Protein AF-X6P9C0-F1 (afdb_monomer_lite)

Radius of gyration: 18.16 Å; chains: 1; bounding box: 60×38×39 Å

Secondary structure (DSSP, 8-state):
-HHHHHHHHHHHHHHHHHHHHHHHHHHHHHHH--HHHHHHHHHHHHHHHH-TTS-HHHHHHHHHHHHHHHHH--SSHHHHHHHHH-S-TTHHHHHHHHHHHHHHHHTT-SSHHHHHHHHHHHHHHGGG--HHHHHHHHHHHHHHHTT-TT--TTHHHHHHHHHHHHHHHHHH--

Foldseek 3Di:
DVVVVVVVVVVVVVVVVVVVVVLVVLLVVLVVDDPVRLLVLLVVLLVQLPDLPHDVVSNLVSLSSLLSNLVVPDDDCPVPVCVVPDPDDPDPVVSVVSSLVSLLVQQLRPDVSSNLSSLVSCLSNVVPDDPVSVVSLVVSLVCLCVVHPRGPVCSSVSNVVSNVVVVVVVVVVD

Structure (mmCIF, N/CA/C/O backbone):
data_AF-X6P9C0-F1
#
_entry.id   AF-X6P9C0-F1
#
loop_
_atom_site.group_PDB
_atom_site.id
_atom_site.type_symbol
_atom_site.label_atom_id
_atom_site.label_alt_id
_atom_site.label_comp_id
_atom_site.label_asym_id
_atom_site.label_entity_id
_atom_site.label_seq_id
_atom_site.pdbx_PDB_ins_code
_atom_site.Cartn_x
_atom_site.Cartn_y
_atom_site.Cartn_z
_atom_site.occupancy
_atom_site.B_iso_or_equiv
_atom_site.auth_seq_id
_atom_site.auth_comp_id
_atom_site.auth_asym_id
_atom_site.auth_atom_id
_atom_site.pdbx_PDB_model_num
ATOM 1 N N . MET A 1 1 ? 39.025 -9.799 2.203 1.00 53.59 1 MET A N 1
ATOM 2 C CA . MET A 1 1 ? 37.709 -10.466 2.074 1.00 53.59 1 MET A CA 1
ATOM 3 C C . MET A 1 1 ? 36.918 -10.425 3.385 1.00 53.59 1 MET A C 1
ATOM 5 O O . MET A 1 1 ? 35.871 -9.801 3.398 1.00 53.59 1 MET A O 1
ATOM 9 N N . LEU A 1 2 ? 37.441 -10.952 4.503 1.00 52.75 2 LEU A N 1
ATOM 10 C CA . LEU A 1 2 ? 36.753 -10.951 5.815 1.00 52.75 2 LEU A CA 1
ATOM 11 C C . LEU A 1 2 ? 36.389 -9.554 6.368 1.00 52.75 2 LEU A C 1
ATOM 13 O O . LEU A 1 2 ? 35.302 -9.377 6.903 1.00 52.75 2 LEU A O 1
ATOM 17 N N . LEU A 1 3 ? 37.255 -8.549 6.186 1.00 42.25 3 LEU A N 1
ATOM 18 C CA . LEU A 1 3 ? 36.993 -7.161 6.613 1.00 42.25 3 LEU A CA 1
ATOM 19 C C . LEU A 1 3 ? 35.875 -6.469 5.818 1.00 42.25 3 LEU A C 1
ATOM 21 O O . LEU A 1 3 ? 35.178 -5.616 6.351 1.00 42.25 3 LEU A O 1
ATOM 25 N N . ILE A 1 4 ? 35.701 -6.830 4.544 1.00 38.69 4 ILE A N 1
ATOM 26 C CA . ILE A 1 4 ? 34.653 -6.254 3.690 1.00 38.69 4 ILE A CA 1
ATOM 27 C C . ILE A 1 4 ? 33.303 -6.865 4.067 1.00 38.69 4 ILE A C 1
ATOM 29 O O . ILE A 1 4 ? 32.326 -6.140 4.192 1.00 38.69 4 ILE A O 1
ATOM 33 N N . ILE A 1 5 ? 33.270 -8.175 4.330 1.00 46.38 5 ILE A N 1
ATOM 34 C CA . ILE A 1 5 ? 32.066 -8.873 4.799 1.00 46.38 5 ILE A CA 1
ATOM 35 C C . ILE A 1 5 ? 31.608 -8.299 6.146 1.00 46.38 5 ILE A C 1
ATOM 37 O O . ILE A 1 5 ? 30.444 -7.937 6.280 1.00 46.38 5 ILE A O 1
ATOM 41 N N . SER A 1 6 ? 32.517 -8.113 7.113 1.00 49.66 6 SER A N 1
ATOM 42 C CA . SER A 1 6 ? 32.128 -7.548 8.414 1.00 49.66 6 SER A CA 1
ATOM 43 C C . SER A 1 6 ? 31.675 -6.086 8.325 1.00 49.66 6 SER A C 1
ATOM 45 O O . SER A 1 6 ? 30.786 -5.673 9.071 1.00 49.66 6 SER A O 1
ATOM 47 N N . LEU A 1 7 ? 32.240 -5.305 7.397 1.00 43.34 7 LEU A N 1
ATOM 48 C CA . LEU A 1 7 ? 31.815 -3.932 7.134 1.00 43.34 7 LEU A CA 1
ATOM 49 C C . LEU A 1 7 ? 30.418 -3.890 6.500 1.00 43.34 7 LEU A C 1
ATOM 51 O O . LEU A 1 7 ? 29.583 -3.107 6.946 1.00 43.34 7 LEU A O 1
ATOM 55 N N . VAL A 1 8 ? 30.150 -4.746 5.509 1.00 47.69 8 VAL A N 1
ATOM 56 C CA . VAL A 1 8 ? 28.831 -4.869 4.868 1.00 47.69 8 VAL A CA 1
ATOM 57 C C . VAL A 1 8 ? 27.781 -5.312 5.887 1.00 47.69 8 VAL A C 1
ATOM 59 O O . VAL A 1 8 ? 26.760 -4.644 6.013 1.00 47.69 8 VAL A O 1
ATOM 62 N N . ASP A 1 9 ? 28.058 -6.337 6.696 1.00 53.41 9 ASP A N 1
ATOM 63 C CA . ASP A 1 9 ? 27.155 -6.789 7.764 1.00 53.41 9 ASP A CA 1
ATOM 64 C C . ASP A 1 9 ? 26.878 -5.690 8.799 1.00 53.41 9 ASP A C 1
ATOM 66 O O . ASP A 1 9 ? 25.752 -5.535 9.274 1.00 53.41 9 ASP A O 1
ATOM 70 N N . SER A 1 10 ? 27.901 -4.906 9.152 1.00 50.91 10 SER A N 1
ATOM 71 C CA . SER A 1 10 ? 27.778 -3.778 10.081 1.00 50.91 10 SER A CA 1
ATOM 72 C C . SER A 1 10 ? 26.916 -2.651 9.500 1.00 50.91 10 SER A C 1
ATOM 74 O O . SER A 1 10 ? 26.037 -2.124 10.187 1.00 50.91 10 SER A O 1
ATOM 76 N N . ILE A 1 11 ? 27.102 -2.320 8.218 1.00 48.31 11 ILE A N 1
ATOM 77 C CA . ILE A 1 11 ? 26.296 -1.325 7.497 1.00 48.31 11 ILE A CA 1
ATOM 78 C C . ILE A 1 11 ? 24.841 -1.794 7.382 1.00 48.31 11 ILE A C 1
ATOM 80 O O . ILE A 1 11 ? 23.930 -1.029 7.697 1.00 48.31 11 ILE A O 1
ATOM 84 N N . VAL A 1 12 ? 24.614 -3.054 7.005 1.00 55.53 12 VAL A N 1
ATOM 85 C CA . VAL A 1 12 ? 23.274 -3.647 6.893 1.00 55.53 12 VAL A CA 1
ATOM 86 C C . VAL A 1 12 ? 22.567 -3.639 8.249 1.00 55.53 12 VAL A C 1
ATOM 88 O O . VAL A 1 12 ? 21.451 -3.133 8.349 1.00 55.53 12 VAL A O 1
ATOM 91 N N . LYS A 1 13 ? 23.225 -4.092 9.325 1.00 55.31 13 LYS A N 1
ATOM 92 C CA . LYS A 1 13 ? 22.662 -4.049 10.688 1.00 55.31 13 LYS A CA 1
ATOM 93 C C . LYS A 1 13 ? 22.326 -2.631 11.137 1.00 55.31 13 LYS A C 1
ATOM 95 O O . LYS A 1 13 ? 21.271 -2.416 11.728 1.00 55.31 13 LYS A O 1
ATOM 100 N N . ARG A 1 14 ? 23.197 -1.658 10.854 1.00 53.72 14 ARG A N 1
ATOM 101 C CA . ARG A 1 14 ? 22.970 -0.250 11.203 1.00 53.72 14 ARG A CA 1
ATOM 102 C C . ARG A 1 14 ? 21.787 0.340 10.437 1.00 53.72 14 ARG A C 1
ATOM 104 O O . ARG A 1 14 ? 20.984 1.045 11.041 1.00 53.72 14 ARG A O 1
ATOM 111 N N . ASN A 1 15 ? 21.650 0.021 9.152 1.00 56.34 15 ASN A N 1
ATOM 112 C CA . ASN A 1 15 ? 20.519 0.456 8.333 1.00 56.34 15 ASN A CA 1
ATOM 113 C C . ASN A 1 15 ? 19.202 -0.161 8.817 1.00 56.34 15 ASN A C 1
ATOM 115 O O . ASN A 1 15 ? 18.229 0.565 9.002 1.00 56.34 15 ASN A O 1
ATOM 119 N N . ILE A 1 16 ? 19.194 -1.463 9.118 1.00 59.16 16 ILE A N 1
ATOM 120 C CA . ILE A 1 16 ? 18.029 -2.153 9.690 1.00 59.16 16 ILE A CA 1
ATOM 121 C C . ILE A 1 16 ? 17.649 -1.538 11.045 1.00 59.16 16 ILE A C 1
ATOM 123 O O . ILE A 1 16 ? 16.480 -1.251 11.289 1.00 59.16 16 ILE A O 1
ATOM 127 N N . TYR A 1 17 ? 18.626 -1.277 11.917 1.00 61.88 17 TYR A N 1
ATOM 128 C CA . TYR A 1 17 ? 18.382 -0.654 13.219 1.00 61.88 17 TYR A CA 1
ATOM 129 C C . TYR A 1 17 ? 17.796 0.758 13.092 1.00 61.88 17 TYR A C 1
ATOM 131 O O . TYR A 1 17 ? 16.847 1.097 13.802 1.00 61.88 17 TYR A O 1
ATOM 139 N N . LEU A 1 18 ? 18.336 1.579 12.184 1.00 62.59 18 LEU A N 1
ATOM 140 C CA . LEU A 1 18 ? 17.816 2.920 11.910 1.00 62.59 18 LEU A CA 1
ATOM 141 C C . LEU A 1 18 ? 16.378 2.854 11.385 1.00 62.59 18 LEU A C 1
ATOM 143 O O . LEU A 1 18 ? 15.529 3.565 11.910 1.00 62.59 18 LEU A O 1
ATOM 147 N N . MET A 1 19 ? 16.088 1.952 10.445 1.00 55.62 19 MET A N 1
ATOM 148 C CA . MET A 1 19 ? 14.744 1.728 9.903 1.00 55.62 19 MET A CA 1
ATOM 149 C C . MET A 1 19 ? 13.742 1.324 10.998 1.00 55.62 19 MET A C 1
ATOM 151 O O . MET A 1 19 ? 12.707 1.967 11.154 1.00 55.62 19 MET A O 1
ATOM 155 N N . ILE A 1 20 ? 14.081 0.331 11.832 1.00 53.84 20 ILE A N 1
ATOM 156 C CA . ILE A 1 20 ? 13.239 -0.113 12.960 1.00 53.84 20 ILE A CA 1
ATOM 157 C C . ILE A 1 20 ? 13.000 1.031 13.952 1.00 53.84 20 ILE A C 1
ATOM 159 O O . ILE A 1 20 ? 11.879 1.247 14.414 1.00 53.84 20 ILE A O 1
ATOM 163 N N . THR A 1 21 ? 14.050 1.786 14.277 1.00 57.56 21 THR A N 1
ATOM 164 C CA . THR A 1 21 ? 13.956 2.915 15.208 1.00 57.56 21 THR A CA 1
ATOM 165 C C . THR A 1 21 ? 13.037 4.002 14.647 1.00 57.56 21 THR A C 1
ATOM 167 O O . THR A 1 21 ? 12.161 4.492 15.362 1.00 57.56 21 THR A O 1
ATOM 170 N N . THR A 1 22 ? 13.179 4.342 13.364 1.00 54.16 22 THR A N 1
ATOM 171 C CA . THR A 1 22 ? 12.317 5.301 12.666 1.00 54.16 22 THR A CA 1
ATOM 172 C C . THR A 1 22 ? 10.858 4.849 12.663 1.00 54.16 22 THR A C 1
ATOM 174 O O . THR A 1 22 ? 9.998 5.640 13.045 1.00 54.16 22 THR A O 1
ATOM 177 N N . LEU A 1 23 ? 10.573 3.578 12.363 1.00 53.09 23 LEU A N 1
ATOM 178 C CA . LEU A 1 23 ? 9.217 3.016 12.410 1.00 53.09 23 LEU A CA 1
ATOM 179 C C . LEU A 1 23 ? 8.580 3.127 13.807 1.00 53.09 23 LEU A C 1
ATOM 181 O O . LEU A 1 23 ? 7.415 3.505 13.937 1.00 53.09 23 LEU A O 1
ATOM 185 N N . ILE A 1 24 ? 9.341 2.867 14.877 1.00 55.78 24 ILE A N 1
ATOM 186 C CA . ILE A 1 24 ? 8.854 3.004 16.263 1.00 55.78 24 ILE A CA 1
ATOM 187 C C . ILE A 1 24 ? 8.492 4.461 16.585 1.00 55.78 24 ILE A C 1
ATOM 189 O O . ILE A 1 24 ? 7.470 4.716 17.228 1.00 55.78 24 ILE A O 1
ATOM 193 N N . TYR A 1 25 ? 9.314 5.424 16.160 1.00 58.94 25 TYR A N 1
ATOM 194 C CA . TYR A 1 25 ? 9.024 6.844 16.369 1.00 58.94 25 TYR A CA 1
ATOM 195 C C . TYR A 1 25 ? 7.831 7.315 15.539 1.00 58.94 25 TYR A C 1
ATOM 197 O O . TYR A 1 25 ? 6.969 7.999 16.088 1.00 58.94 25 TYR A O 1
ATOM 205 N N . LEU A 1 26 ? 7.732 6.901 14.273 1.00 57.34 26 LEU A N 1
ATOM 206 C CA . LEU A 1 26 ? 6.579 7.192 13.419 1.00 57.34 26 LEU A CA 1
ATOM 207 C C . LEU A 1 26 ? 5.289 6.658 14.044 1.00 57.34 26 LEU A C 1
ATOM 209 O O . LEU A 1 26 ? 4.324 7.406 14.170 1.00 57.34 26 LEU A O 1
ATOM 213 N N . LYS A 1 27 ? 5.299 5.425 14.566 1.00 57.47 27 LYS A N 1
ATOM 214 C CA . LYS A 1 27 ? 4.157 4.840 15.284 1.00 57.47 27 LYS A CA 1
ATOM 215 C C . LYS A 1 27 ? 3.761 5.650 16.524 1.00 57.47 27 LYS A C 1
ATOM 217 O O . LYS A 1 27 ? 2.580 5.916 16.734 1.00 57.47 27 LYS A O 1
ATOM 222 N N . LYS A 1 28 ? 4.734 6.090 17.332 1.00 58.84 28 LYS A N 1
ATOM 223 C CA . LYS A 1 28 ? 4.486 6.931 18.522 1.00 58.84 28 LYS A CA 1
ATOM 224 C C . LYS A 1 28 ? 3.963 8.326 18.173 1.00 58.84 28 LYS A C 1
ATOM 226 O O . LYS A 1 28 ? 3.133 8.860 18.904 1.00 58.84 28 LYS A O 1
ATOM 231 N N . ILE A 1 29 ? 4.459 8.929 17.093 1.00 62.72 29 ILE A N 1
ATOM 232 C CA . ILE A 1 29 ? 3.999 10.238 16.614 1.00 62.72 29 ILE A CA 1
ATOM 233 C C . ILE A 1 29 ? 2.582 10.104 16.070 1.00 62.72 29 ILE A C 1
ATOM 235 O O . ILE A 1 29 ? 1.710 10.849 16.505 1.00 62.72 29 ILE A O 1
ATOM 239 N N . ALA A 1 30 ? 2.331 9.107 15.219 1.00 59.66 30 ALA A N 1
ATOM 240 C CA . ALA A 1 30 ? 1.014 8.827 14.664 1.00 59.66 30 ALA A CA 1
ATOM 241 C C . ALA A 1 30 ? -0.036 8.667 15.767 1.00 59.66 30 ALA A C 1
ATOM 243 O O . ALA A 1 30 ? -1.101 9.267 15.668 1.00 59.66 30 ALA A O 1
ATOM 244 N N . GLN A 1 31 ? 0.279 7.976 16.873 1.00 62.28 31 GLN A N 1
ATOM 245 C CA . GLN A 1 31 ? -0.590 7.863 18.057 1.00 62.28 31 GLN A CA 1
ATOM 246 C C . GLN A 1 31 ? -1.014 9.210 18.662 1.00 62.28 31 GLN A C 1
ATOM 248 O O . GLN A 1 31 ? -2.106 9.297 19.216 1.00 62.28 31 GLN A O 1
ATOM 253 N N . ARG A 1 32 ? -0.218 10.269 18.501 1.00 65.69 32 ARG A N 1
ATOM 254 C CA . ARG A 1 32 ? -0.464 11.603 19.068 1.00 65.69 32 ARG A CA 1
ATOM 255 C C . ARG A 1 32 ? -1.052 12.615 18.080 1.00 65.69 32 ARG A C 1
ATOM 257 O O . ARG A 1 32 ? -1.403 13.707 18.514 1.00 65.69 32 ARG A O 1
ATOM 264 N N . LEU A 1 33 ? -1.153 12.276 16.792 1.00 64.31 33 LEU A N 1
ATOM 265 C CA . LEU A 1 33 ? -1.766 13.152 15.788 1.00 64.31 33 LEU A CA 1
ATOM 266 C C . LEU A 1 33 ? -3.288 13.211 15.968 1.00 64.31 33 LEU A C 1
ATOM 268 O O . LEU A 1 33 ? -3.918 12.174 16.209 1.00 64.31 33 LEU A O 1
ATOM 272 N N . ASN A 1 34 ? -3.851 14.413 15.825 1.00 66.06 34 ASN A N 1
ATOM 273 C CA . ASN A 1 34 ? -5.280 14.621 15.580 1.00 66.06 34 ASN A CA 1
ATOM 274 C C . ASN A 1 34 ? -5.600 14.509 14.077 1.00 66.06 34 ASN A C 1
ATOM 276 O O . ASN A 1 34 ? -4.693 14.469 13.248 1.00 66.06 34 ASN A O 1
ATOM 280 N N . GLU A 1 35 ? -6.882 14.474 13.725 1.00 65.50 35 GLU A N 1
ATOM 281 C CA . GLU A 1 35 ? -7.357 14.247 12.349 1.00 65.50 35 GLU A CA 1
ATOM 282 C C . GLU A 1 35 ? -6.802 15.270 11.351 1.00 65.50 35 GLU A C 1
ATOM 284 O O . GLU A 1 35 ? -6.225 14.902 10.330 1.00 65.50 35 GLU A O 1
ATOM 289 N N . LYS A 1 36 ? -6.841 16.564 11.692 1.00 68.88 36 LYS A N 1
ATOM 290 C CA . LYS A 1 36 ? -6.261 17.619 10.848 1.00 68.88 36 LYS A CA 1
ATOM 291 C C . LYS A 1 36 ? -4.771 17.385 10.579 1.00 68.88 36 LYS A C 1
ATOM 293 O O . LYS A 1 36 ? -4.297 17.595 9.467 1.00 68.88 36 LYS A O 1
ATOM 298 N N . GLN A 1 37 ? -4.019 16.958 11.591 1.00 70.44 37 GLN A N 1
ATOM 299 C CA . GLN A 1 37 ? -2.595 16.655 11.447 1.00 70.44 37 GLN A CA 1
ATOM 300 C C . GLN A 1 37 ? -2.347 15.382 10.629 1.00 70.44 37 GLN A C 1
ATOM 302 O O . GLN A 1 37 ? -1.359 15.328 9.899 1.00 70.44 37 GLN A O 1
ATOM 307 N N . MET A 1 38 ? -3.225 14.381 10.729 1.00 71.25 38 MET A N 1
ATOM 308 C CA . MET A 1 38 ? -3.168 13.178 9.894 1.00 71.25 38 MET A CA 1
ATOM 309 C C . MET A 1 38 ? -3.379 13.522 8.423 1.00 71.25 38 MET A C 1
ATOM 311 O O . MET A 1 38 ? -2.559 13.120 7.607 1.00 71.25 38 MET A O 1
ATOM 315 N N . ASN A 1 39 ? -4.388 14.333 8.100 1.00 69.75 39 ASN A N 1
ATOM 316 C CA . ASN A 1 39 ? -4.668 14.745 6.721 1.00 69.75 39 ASN A CA 1
ATOM 317 C C . ASN A 1 39 ? -3.509 15.556 6.125 1.00 69.75 39 ASN A C 1
ATOM 319 O O . ASN A 1 39 ? -3.110 15.338 4.988 1.00 69.75 39 ASN A O 1
ATOM 323 N N . ILE A 1 40 ? -2.890 16.448 6.907 1.00 73.81 40 ILE A N 1
ATOM 324 C CA . ILE A 1 40 ? -1.692 17.178 6.455 1.00 73.81 40 ILE A CA 1
ATOM 325 C C . ILE A 1 40 ? -0.535 16.212 6.156 1.00 73.81 40 ILE A C 1
ATOM 327 O O . ILE A 1 40 ? 0.158 16.370 5.151 1.00 73.81 40 ILE A O 1
ATOM 331 N N . ALA A 1 41 ? -0.314 15.218 7.021 1.00 74.12 41 ALA A N 1
ATOM 332 C CA . ALA A 1 41 ? 0.750 14.236 6.840 1.00 74.12 41 ALA A CA 1
ATOM 333 C C . ALA A 1 41 ? 0.505 13.339 5.618 1.00 74.12 41 ALA A C 1
ATOM 335 O O . ALA A 1 41 ? 1.430 13.085 4.851 1.00 74.12 41 ALA A O 1
ATOM 336 N N . LEU A 1 42 ? -0.736 12.897 5.424 1.00 75.56 42 LEU A N 1
ATOM 337 C CA . LEU A 1 42 ? -1.144 12.083 4.286 1.00 75.56 42 LEU A CA 1
ATOM 338 C C . LEU A 1 42 ? -1.059 12.873 2.966 1.00 75.56 42 LEU A C 1
ATOM 340 O O . LEU A 1 42 ? -0.498 12.349 2.010 1.00 75.56 42 LEU A O 1
ATOM 344 N N . ASN A 1 43 ? -1.460 14.151 2.933 1.00 77.38 43 ASN A N 1
ATOM 345 C CA . ASN A 1 43 ? -1.292 15.028 1.760 1.00 77.38 43 ASN A CA 1
ATOM 346 C C . ASN A 1 43 ? 0.165 15.164 1.353 1.00 77.38 43 ASN A C 1
ATOM 348 O O . ASN A 1 43 ? 0.521 14.942 0.200 1.00 77.38 43 ASN A O 1
ATOM 352 N N . TYR A 1 44 ? 1.020 15.448 2.333 1.00 81.38 44 TYR A N 1
ATOM 353 C CA . TYR A 1 44 ? 2.453 15.483 2.102 1.00 81.38 44 TYR A CA 1
ATOM 354 C C . TYR A 1 44 ? 2.958 14.152 1.522 1.00 81.38 44 TYR A C 1
ATOM 356 O O . TYR A 1 44 ? 3.754 14.150 0.588 1.00 81.38 44 TYR A O 1
ATOM 364 N N . CYS A 1 45 ? 2.494 13.013 2.043 1.00 81.38 45 CYS A N 1
ATOM 365 C CA . CYS A 1 45 ? 2.868 11.705 1.511 1.00 81.38 45 CYS A CA 1
ATOM 366 C C . CYS A 1 45 ? 2.409 11.489 0.066 1.00 81.38 45 CYS A C 1
ATOM 368 O O . CYS A 1 45 ? 3.186 10.952 -0.720 1.00 81.38 45 CYS A O 1
ATOM 370 N N . MET A 1 46 ? 1.195 11.914 -0.287 1.00 82.31 46 MET A N 1
ATOM 371 C CA . MET A 1 46 ? 0.657 11.804 -1.645 1.00 82.31 46 MET A CA 1
ATOM 372 C C . MET A 1 46 ? 1.444 12.657 -2.640 1.00 82.31 46 MET A C 1
ATOM 374 O O . MET A 1 46 ? 1.867 12.142 -3.674 1.00 82.31 46 MET A O 1
ATOM 378 N N . ASP A 1 47 ? 1.737 13.915 -2.295 1.00 84.88 47 ASP A N 1
ATOM 379 C CA . ASP A 1 47 ? 2.565 14.803 -3.123 1.00 84.88 47 ASP A CA 1
ATOM 380 C C . ASP A 1 47 ? 3.924 14.163 -3.427 1.00 84.88 47 ASP A C 1
ATOM 382 O O . ASP A 1 47 ? 4.411 14.182 -4.558 1.00 84.88 47 ASP A O 1
ATOM 386 N N . LYS A 1 48 ? 4.529 13.547 -2.406 1.00 85.75 48 LYS A N 1
ATOM 387 C CA . LYS A 1 48 ? 5.829 12.883 -2.519 1.00 85.75 48 LYS A CA 1
ATOM 388 C C . LYS A 1 48 ? 5.772 11.585 -3.302 1.00 85.75 48 LYS A C 1
ATOM 390 O O . LYS A 1 48 ? 6.709 11.299 -4.040 1.00 85.75 48 LYS A O 1
ATOM 395 N N . LEU A 1 49 ? 4.708 10.804 -3.147 1.00 83.94 49 LEU A N 1
ATOM 396 C CA . LEU A 1 49 ? 4.528 9.554 -3.878 1.00 83.94 49 LEU A CA 1
ATOM 397 C C . LEU A 1 49 ? 4.282 9.802 -5.374 1.00 83.94 49 LEU A C 1
ATOM 399 O O . LEU A 1 49 ? 4.784 9.043 -6.198 1.00 83.94 49 LEU A O 1
ATOM 403 N N . ASN A 1 50 ? 3.578 10.883 -5.721 1.00 84.81 50 ASN A N 1
ATOM 404 C CA . ASN A 1 50 ? 3.263 11.242 -7.107 1.00 84.81 50 ASN A CA 1
ATOM 405 C C . ASN A 1 50 ? 4.390 11.994 -7.838 1.00 84.81 50 ASN A C 1
ATOM 407 O O . ASN A 1 50 ? 4.406 12.031 -9.073 1.00 84.81 50 ASN A O 1
ATOM 411 N N . ASP A 1 51 ? 5.339 12.595 -7.118 1.00 86.88 51 ASP A N 1
ATOM 412 C CA . ASP A 1 51 ? 6.483 13.266 -7.733 1.00 86.88 51 ASP A CA 1
ATOM 413 C C . ASP A 1 51 ? 7.515 12.248 -8.249 1.00 86.88 51 ASP A C 1
ATOM 415 O O . ASP A 1 51 ? 8.280 11.640 -7.500 1.00 86.88 51 ASP A O 1
ATOM 419 N N . LYS A 1 52 ? 7.586 12.106 -9.576 1.00 81.38 52 LYS A N 1
ATOM 420 C CA . LYS A 1 52 ? 8.531 11.208 -10.260 1.00 81.38 52 LYS A CA 1
ATOM 421 C C . LYS A 1 52 ? 10.002 11.568 -10.030 1.00 81.38 52 LYS A C 1
ATOM 423 O O . LYS A 1 52 ? 10.865 10.715 -10.229 1.00 81.38 52 LYS A O 1
ATOM 428 N N . ASN A 1 53 ? 10.297 12.811 -9.647 1.00 86.50 53 ASN A N 1
ATOM 429 C CA . ASN A 1 53 ? 11.653 13.259 -9.330 1.00 86.50 53 ASN A CA 1
ATOM 430 C C . ASN A 1 53 ? 11.999 13.062 -7.848 1.00 86.50 53 ASN A C 1
ATOM 432 O O . ASN A 1 53 ? 13.154 13.249 -7.459 1.00 86.50 53 ASN A O 1
ATOM 436 N N . GLU A 1 54 ? 11.025 12.690 -7.015 1.00 88.56 54 GLU A N 1
ATOM 437 C CA . GLU A 1 54 ? 11.242 12.462 -5.596 1.00 88.56 54 GLU A CA 1
ATOM 438 C C . GLU A 1 54 ? 12.092 11.207 -5.380 1.00 88.56 54 GLU A C 1
ATOM 440 O O . GLU A 1 54 ? 11.940 10.165 -6.033 1.00 88.56 54 GLU A O 1
ATOM 445 N N . HIS A 1 55 ? 13.009 11.287 -4.421 1.00 88.50 55 HIS A N 1
ATOM 446 C CA . HIS A 1 55 ? 13.929 10.193 -4.145 1.00 88.50 55 HIS A CA 1
ATOM 447 C C . HIS A 1 55 ? 13.161 8.968 -3.615 1.00 88.50 55 HIS A C 1
ATOM 449 O O . HIS A 1 55 ? 12.328 9.101 -2.717 1.00 88.50 55 HIS A O 1
ATOM 455 N N . GLN A 1 56 ? 13.480 7.753 -4.080 1.00 81.06 56 GLN A N 1
ATOM 456 C CA . GLN A 1 56 ? 12.734 6.535 -3.719 1.00 81.06 56 GLN A CA 1
ATOM 457 C C . GLN A 1 56 ? 12.645 6.309 -2.201 1.00 81.06 56 GLN A C 1
ATOM 459 O O . GLN A 1 56 ? 11.581 6.015 -1.672 1.00 81.06 56 GLN A O 1
ATOM 464 N N . ASN A 1 57 ? 13.730 6.568 -1.459 1.00 79.50 57 ASN A N 1
ATOM 465 C CA . ASN A 1 57 ? 13.725 6.498 0.010 1.00 79.50 57 ASN A CA 1
ATOM 466 C C . ASN A 1 57 ? 12.688 7.418 0.676 1.00 79.50 57 ASN A C 1
ATOM 468 O O . ASN A 1 57 ? 12.204 7.098 1.759 1.00 79.50 57 ASN A O 1
ATOM 472 N N . ASN A 1 58 ? 12.373 8.569 0.080 1.00 79.00 58 ASN A N 1
ATOM 473 C CA . ASN A 1 58 ? 11.360 9.474 0.616 1.00 79.00 58 ASN A CA 1
ATOM 474 C C . ASN A 1 58 ? 9.955 8.962 0.290 1.00 79.00 58 ASN A C 1
ATOM 476 O O . ASN A 1 58 ? 9.104 8.973 1.177 1.00 79.00 58 ASN A O 1
ATOM 480 N N . ARG A 1 59 ? 9.746 8.421 -0.917 1.00 84.50 59 ARG A N 1
ATOM 481 C CA . ARG A 1 59 ? 8.509 7.720 -1.300 1.00 84.50 59 ARG A CA 1
ATOM 482 C C . ARG A 1 59 ? 8.221 6.531 -0.378 1.00 84.50 59 ARG A C 1
ATOM 484 O O . ARG A 1 59 ? 7.139 6.461 0.191 1.00 84.50 59 ARG A O 1
ATOM 491 N N . ILE A 1 60 ? 9.218 5.684 -0.106 1.00 81.38 60 ILE A N 1
ATOM 492 C CA . ILE A 1 60 ? 9.102 4.544 0.826 1.00 81.38 60 ILE A CA 1
ATOM 493 C C . ILE A 1 60 ? 8.698 5.012 2.229 1.00 81.38 60 ILE A C 1
ATOM 495 O O . ILE A 1 60 ? 7.746 4.489 2.800 1.00 81.38 60 ILE A O 1
ATOM 499 N N . LYS A 1 61 ? 9.355 6.043 2.775 1.00 81.25 61 LYS A N 1
ATOM 500 C CA . LYS A 1 61 ? 8.982 6.608 4.087 1.00 81.25 61 LYS A CA 1
ATOM 501 C C . LYS A 1 61 ? 7.557 7.161 4.105 1.00 81.25 61 LYS A C 1
ATOM 503 O O . LYS A 1 61 ? 6.892 7.091 5.136 1.00 81.25 61 LYS A O 1
ATOM 508 N N . CYS A 1 62 ? 7.095 7.726 2.990 1.00 83.94 62 CYS A N 1
ATOM 509 C CA . CYS A 1 62 ? 5.721 8.201 2.864 1.00 83.94 62 CYS A CA 1
ATOM 510 C C . CYS A 1 62 ? 4.728 7.035 2.884 1.00 83.94 62 CYS A C 1
ATOM 512 O O . CYS A 1 62 ? 3.727 7.114 3.589 1.00 83.94 62 CYS A O 1
ATOM 514 N N . ILE A 1 63 ? 5.043 5.929 2.210 1.00 81.88 63 ILE A N 1
ATOM 515 C CA . ILE A 1 63 ? 4.234 4.704 2.238 1.00 81.88 63 ILE A CA 1
ATOM 516 C C . ILE A 1 63 ? 4.196 4.091 3.654 1.00 81.88 63 ILE A C 1
ATOM 518 O O . ILE A 1 63 ? 3.133 3.712 4.140 1.00 81.88 63 ILE A O 1
ATOM 522 N N . GLU A 1 64 ? 5.323 4.059 4.374 1.00 83.00 64 GLU A N 1
ATOM 523 C CA . GLU A 1 64 ? 5.368 3.593 5.773 1.00 83.00 64 GLU A CA 1
ATOM 524 C C . GLU A 1 64 ? 4.515 4.465 6.710 1.00 83.00 64 GLU A C 1
ATOM 526 O O . GLU A 1 64 ? 3.826 3.962 7.607 1.00 83.00 64 GLU A O 1
ATOM 531 N N . LEU A 1 65 ? 4.552 5.786 6.514 1.00 79.31 65 LEU A N 1
ATOM 532 C CA . LEU A 1 65 ? 3.716 6.718 7.265 1.00 79.31 65 LEU A CA 1
ATOM 533 C C . LEU A 1 65 ? 2.234 6.520 6.925 1.00 79.31 65 LEU A C 1
ATOM 535 O O . LEU A 1 65 ? 1.408 6.481 7.838 1.00 79.31 65 LEU A O 1
ATOM 539 N N . PHE A 1 66 ? 1.916 6.314 5.646 1.00 76.94 66 PHE A N 1
ATOM 540 C CA . PHE A 1 66 ? 0.574 5.996 5.172 1.00 76.94 66 PHE A CA 1
ATOM 541 C C . PHE A 1 66 ? 0.017 4.732 5.842 1.00 76.94 66 PHE A C 1
ATOM 543 O O . PHE A 1 66 ? -1.077 4.760 6.406 1.00 76.94 66 PHE A O 1
ATOM 550 N N . GLU A 1 67 ? 0.797 3.646 5.862 1.00 76.44 67 GLU A N 1
ATOM 551 C CA . GLU A 1 67 ? 0.450 2.397 6.550 1.00 76.44 67 GLU A CA 1
ATOM 552 C C . GLU A 1 67 ? 0.211 2.641 8.049 1.00 76.44 67 GLU A C 1
ATOM 554 O O . GLU A 1 67 ? -0.769 2.169 8.628 1.00 76.44 67 GLU A O 1
ATOM 559 N N . THR A 1 68 ? 1.085 3.422 8.685 1.00 75.38 68 THR A N 1
ATOM 560 C CA . THR A 1 68 ? 0.999 3.720 10.120 1.00 75.38 68 THR A CA 1
ATOM 561 C C . THR A 1 68 ? -0.268 4.505 10.472 1.00 75.38 68 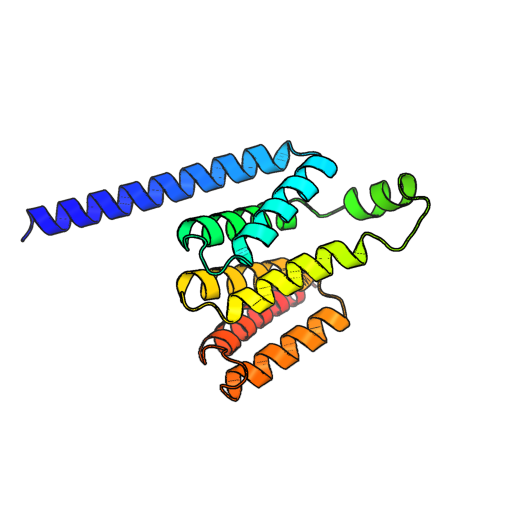THR A C 1
ATOM 563 O O . THR A 1 68 ? -0.925 4.185 11.466 1.00 75.38 68 THR A O 1
ATOM 566 N N . ILE A 1 69 ? -0.619 5.521 9.680 1.00 73.00 69 ILE A N 1
ATOM 567 C CA . ILE A 1 69 ? -1.826 6.331 9.896 1.00 73.00 69 ILE A CA 1
ATOM 568 C C . ILE A 1 69 ? -3.077 5.497 9.595 1.00 73.00 69 ILE A C 1
ATOM 570 O O . ILE A 1 69 ? -3.975 5.434 10.434 1.00 73.00 69 ILE A O 1
ATOM 574 N N . SER A 1 70 ? -3.094 4.764 8.479 1.00 69.81 70 SER A N 1
ATOM 575 C CA . SER A 1 70 ? -4.215 3.896 8.082 1.00 69.81 70 SER A CA 1
ATOM 576 C C . SER A 1 70 ? -4.527 2.807 9.114 1.00 69.81 70 SER A C 1
ATOM 578 O O . SER A 1 70 ? -5.695 2.498 9.357 1.00 69.81 70 SER A O 1
ATOM 580 N N . ASN A 1 71 ? -3.495 2.252 9.759 1.00 68.81 71 ASN A N 1
ATOM 581 C CA . ASN A 1 71 ? -3.637 1.273 10.840 1.00 68.81 71 ASN A CA 1
ATOM 582 C C . ASN A 1 71 ? -4.113 1.890 12.164 1.00 68.81 71 ASN A C 1
ATOM 584 O O . ASN A 1 71 ? -4.716 1.188 12.972 1.00 68.81 71 ASN A O 1
ATOM 588 N N . LYS A 1 72 ? -3.842 3.178 12.420 1.00 65.69 72 LYS A N 1
ATOM 589 C CA . LYS A 1 72 ? -4.386 3.884 13.593 1.00 65.69 72 LYS A CA 1
ATOM 590 C C . LYS A 1 72 ? -5.880 4.183 13.422 1.00 65.69 72 LYS A C 1
ATOM 592 O O . LYS A 1 72 ? -6.613 4.204 14.407 1.00 65.69 72 LYS A O 1
ATOM 597 N N . CYS A 1 73 ? -6.329 4.414 12.195 1.00 56.84 73 CYS A N 1
ATOM 598 C CA . CYS A 1 73 ? -7.728 4.684 11.892 1.00 56.84 73 CYS A CA 1
ATOM 599 C C . CYS A 1 73 ? -8.559 3.383 11.896 1.00 56.84 73 CYS A C 1
ATOM 601 O O . CYS A 1 73 ? -8.718 2.781 10.844 1.00 56.84 73 CYS A O 1
ATOM 603 N N . ASN A 1 74 ? -9.032 2.917 13.061 1.00 51.06 74 ASN A N 1
ATOM 604 C CA . ASN A 1 74 ? -10.216 2.043 13.280 1.00 51.06 74 ASN A CA 1
ATOM 605 C C . ASN A 1 74 ? -10.424 1.936 14.813 1.00 51.06 74 ASN A C 1
ATOM 607 O O . ASN A 1 74 ? -9.495 1.548 15.508 1.00 51.06 74 ASN A O 1
ATOM 611 N N . GLU A 1 75 ? -11.517 2.393 15.444 1.00 48.62 75 GLU A N 1
ATOM 612 C CA . GLU A 1 75 ? -12.840 1.730 15.436 1.00 48.62 75 GLU A CA 1
ATOM 613 C C . GLU A 1 75 ? -14.067 2.656 15.646 1.00 48.62 75 GLU A C 1
ATOM 615 O O . GLU A 1 75 ? -15.185 2.190 15.484 1.00 48.62 75 GLU A O 1
ATOM 620 N N . GLN A 1 76 ? -13.938 3.943 16.000 1.00 50.31 76 GLN A N 1
ATOM 621 C CA . GLN A 1 76 ? -15.141 4.765 16.287 1.00 50.31 76 GLN A CA 1
ATOM 622 C C . GLN A 1 76 ? -14.985 6.278 16.066 1.00 50.31 76 GLN A C 1
ATOM 624 O O . GLN A 1 76 ? -15.956 7.012 16.191 1.00 50.31 76 GLN A O 1
ATOM 629 N N . GLN A 1 77 ? -13.787 6.774 15.749 1.00 52.16 77 GLN A N 1
ATOM 630 C CA . GLN A 1 77 ? -13.517 8.218 15.780 1.00 52.16 77 GLN A CA 1
ATOM 631 C C . GLN A 1 77 ? -13.525 8.897 14.413 1.00 52.16 77 GLN A C 1
ATOM 633 O O . GLN A 1 77 ? -13.940 10.042 14.363 1.00 52.16 77 GLN A O 1
ATOM 638 N N . LEU A 1 78 ? -13.164 8.220 13.315 1.00 48.75 78 LEU A N 1
ATOM 639 C CA . LEU A 1 78 ? -13.219 8.868 12.000 1.00 48.75 78 LEU A CA 1
ATOM 640 C C . LEU A 1 78 ? -14.675 9.005 11.532 1.00 48.75 78 LEU A C 1
ATOM 642 O O . LEU A 1 78 ? -15.140 10.115 11.354 1.00 48.75 78 LEU A O 1
ATOM 646 N N . ASN A 1 79 ? -15.446 7.915 11.466 1.00 41.97 79 ASN A N 1
ATOM 647 C CA . ASN A 1 79 ? -16.824 7.991 10.959 1.00 41.97 79 ASN A CA 1
ATOM 648 C C . ASN A 1 79 ? -17.770 8.799 11.864 1.00 41.97 79 ASN A C 1
ATOM 650 O O . ASN A 1 79 ? -18.611 9.518 11.342 1.00 41.97 79 ASN A O 1
ATOM 654 N N . ASN A 1 80 ? -17.621 8.742 13.195 1.00 41.91 80 ASN A N 1
ATOM 655 C CA . ASN A 1 80 ? -18.531 9.464 14.096 1.00 41.91 80 ASN A CA 1
ATOM 656 C C . ASN A 1 80 ? -18.110 10.926 14.340 1.00 41.91 80 ASN A C 1
ATOM 658 O O . ASN A 1 80 ? -18.989 11.762 14.506 1.00 41.91 80 ASN A O 1
ATOM 662 N N . SER A 1 81 ? -16.810 11.269 14.329 1.00 47.28 81 SER A N 1
ATOM 663 C CA . SER A 1 81 ? -16.389 12.683 14.419 1.00 47.28 81 SER A CA 1
ATOM 664 C C . SER A 1 81 ? -16.575 13.430 13.094 1.00 47.28 81 SER A C 1
ATOM 666 O O . SER A 1 81 ? -16.838 14.628 13.122 1.00 47.28 81 SER A O 1
ATOM 668 N N . LEU A 1 82 ? -16.491 12.743 11.944 1.00 41.00 82 LEU A N 1
ATOM 669 C CA . LEU A 1 82 ? -16.867 13.298 10.634 1.00 41.00 82 LEU A CA 1
ATOM 670 C C . LEU A 1 82 ? -18.328 13.742 10.612 1.00 41.00 82 LEU A C 1
ATOM 672 O O . LEU A 1 82 ? -18.626 14.855 10.191 1.00 41.00 82 LEU A O 1
ATOM 676 N N . MET A 1 83 ? -19.217 12.868 11.091 1.00 45.34 83 MET A N 1
ATOM 677 C CA . MET A 1 83 ? -20.667 13.061 11.043 1.00 45.34 83 MET A CA 1
ATOM 678 C C . MET A 1 83 ? -21.147 14.212 11.940 1.00 45.34 83 MET A C 1
ATOM 680 O O . MET A 1 83 ? -22.159 14.837 11.643 1.00 45.34 83 MET A O 1
ATOM 684 N N . ASP A 1 84 ? -20.400 14.521 13.008 1.00 42.69 84 ASP A N 1
ATOM 685 C CA . ASP A 1 84 ? -20.708 15.618 13.938 1.00 42.69 84 ASP A CA 1
ATOM 686 C C . ASP A 1 84 ? -20.068 16.967 13.540 1.00 42.69 84 ASP A C 1
ATOM 688 O O . ASP A 1 84 ? -20.502 18.018 14.017 1.00 42.69 84 ASP A O 1
ATOM 692 N N . ILE A 1 85 ? -19.022 16.970 12.700 1.00 45.78 85 ILE A N 1
ATOM 693 C CA . ILE A 1 85 ? -18.260 18.185 12.340 1.00 45.78 85 ILE A CA 1
ATOM 694 C C . ILE A 1 85 ? -18.618 18.698 10.942 1.00 45.78 85 ILE A C 1
ATOM 696 O O . ILE A 1 85 ? -18.578 19.911 10.712 1.00 45.78 85 ILE A O 1
ATOM 700 N N . LEU A 1 86 ? -18.970 17.809 10.014 1.00 41.41 86 LEU A N 1
ATOM 701 C CA . LEU A 1 86 ? -19.290 18.178 8.644 1.00 41.41 86 LEU A CA 1
ATOM 702 C C . LEU A 1 86 ? -20.791 18.223 8.440 1.00 41.41 86 LEU A C 1
ATOM 704 O O . LEU A 1 86 ? -21.474 17.216 8.315 1.00 41.41 86 LEU A O 1
ATOM 708 N N . HIS A 1 87 ? -21.284 19.443 8.322 1.00 45.22 87 HIS A N 1
ATOM 709 C CA . HIS A 1 87 ? -22.581 19.713 7.728 1.00 45.22 87 HIS A CA 1
ATOM 710 C C . HIS A 1 87 ? -22.593 19.543 6.191 1.00 45.22 87 HIS A C 1
ATOM 712 O O . HIS A 1 87 ? -23.476 20.104 5.559 1.00 45.22 87 HIS A O 1
ATOM 718 N N . ASP A 1 88 ? -21.671 18.770 5.603 1.00 43.69 88 ASP A N 1
ATOM 719 C CA . ASP A 1 88 ? -21.690 18.363 4.191 1.00 43.69 88 ASP A CA 1
ATOM 720 C C . ASP A 1 88 ? -21.049 16.968 4.048 1.00 43.69 88 ASP A C 1
ATOM 722 O O . ASP A 1 88 ? -19.904 16.747 4.442 1.00 43.69 88 ASP A O 1
ATOM 726 N N . GLU A 1 89 ? -21.819 16.009 3.533 1.00 47.66 89 GLU A N 1
ATOM 727 C CA . GLU A 1 89 ? -21.523 14.566 3.517 1.00 47.66 89 GLU A CA 1
ATOM 728 C C . GLU A 1 89 ? -20.505 14.128 2.433 1.00 47.66 89 GLU A C 1
ATOM 730 O O . GLU A 1 89 ? -20.162 12.950 2.380 1.00 47.66 89 GLU A O 1
ATOM 735 N N . ASP A 1 90 ? -19.973 15.041 1.606 1.00 46.50 90 ASP A N 1
ATOM 736 C CA . ASP A 1 90 ? -19.292 14.684 0.342 1.00 46.50 90 ASP A CA 1
ATOM 737 C C . ASP A 1 90 ? -17.740 14.599 0.386 1.00 46.50 90 ASP A C 1
ATOM 739 O O . ASP A 1 90 ? -17.149 13.889 -0.424 1.00 46.50 90 ASP A O 1
ATOM 743 N N . ASP A 1 91 ? -17.040 15.243 1.332 1.00 48.56 91 ASP A N 1
ATOM 744 C CA . ASP A 1 91 ? -15.577 15.486 1.201 1.00 48.56 91 ASP A CA 1
ATOM 745 C C . ASP A 1 91 ? -14.644 14.364 1.732 1.00 48.56 91 ASP A C 1
ATOM 747 O O . ASP A 1 91 ? -13.419 14.439 1.589 1.00 48.56 91 ASP A O 1
ATOM 751 N N . HIS A 1 92 ? -15.163 13.317 2.388 1.00 48.69 92 HIS A N 1
ATOM 752 C CA . HIS A 1 92 ? -14.310 12.294 3.032 1.00 48.69 92 HIS A CA 1
ATOM 753 C C . HIS A 1 92 ? -14.092 11.011 2.245 1.00 48.69 92 HIS A C 1
ATOM 755 O O . HIS A 1 92 ? -13.043 10.378 2.402 1.00 48.69 92 HIS A O 1
ATOM 761 N N . GLU A 1 93 ? -15.057 10.622 1.419 1.00 52.91 93 GLU A N 1
ATOM 762 C CA . GLU A 1 93 ? -14.899 9.477 0.524 1.00 52.91 93 GLU A CA 1
ATOM 763 C C . GLU A 1 93 ? -13.828 9.781 -0.540 1.00 52.91 93 GLU A C 1
ATOM 765 O O . GLU A 1 93 ? -13.003 8.924 -0.858 1.00 52.91 93 GLU A O 1
ATOM 770 N N . GLU A 1 94 ? -13.738 11.048 -0.959 1.00 60.34 94 GLU A N 1
ATOM 771 C CA . GLU A 1 94 ? -12.757 11.551 -1.927 1.00 60.34 94 GLU A CA 1
ATOM 772 C C . GLU A 1 94 ? -11.305 11.401 -1.432 1.00 60.34 94 GLU A C 1
ATOM 774 O O . GLU A 1 94 ? -10.423 10.991 -2.182 1.00 60.34 94 GLU A O 1
ATOM 779 N N . TYR A 1 95 ? -11.051 11.617 -0.137 1.00 65.75 95 TYR A N 1
ATOM 780 C CA . TYR A 1 95 ? -9.692 11.593 0.413 1.00 65.75 95 TYR A CA 1
ATOM 781 C C . TYR A 1 95 ? -9.055 10.199 0.457 1.00 65.75 95 TYR A C 1
ATOM 783 O O . TYR A 1 95 ? -7.870 10.008 0.162 1.00 65.75 95 TYR A O 1
ATOM 791 N N . PHE A 1 96 ? -9.831 9.210 0.905 1.00 69.50 96 PHE A N 1
ATOM 792 C CA . PHE A 1 96 ? -9.354 7.832 0.957 1.00 69.50 96 PHE A CA 1
ATOM 793 C C . PHE A 1 96 ? -9.173 7.278 -0.459 1.00 69.50 96 PHE A C 1
ATOM 795 O O . PHE A 1 96 ? -8.195 6.571 -0.710 1.00 69.50 96 PHE A O 1
ATOM 802 N N . ASP A 1 97 ? -10.053 7.670 -1.383 1.00 78.88 97 ASP A N 1
ATOM 803 C CA . ASP A 1 97 ? -9.947 7.348 -2.803 1.00 78.88 97 ASP A CA 1
ATOM 804 C C . ASP A 1 97 ? -8.694 7.954 -3.451 1.00 78.88 97 ASP A C 1
ATOM 806 O O . ASP A 1 97 ? -7.978 7.242 -4.160 1.00 78.88 97 ASP A O 1
ATOM 810 N N . ASP A 1 98 ? -8.357 9.211 -3.156 1.00 80.25 98 ASP A N 1
ATOM 811 C CA . ASP A 1 98 ? -7.137 9.859 -3.652 1.00 80.25 98 ASP A CA 1
ATOM 812 C C . ASP A 1 98 ? -5.878 9.122 -3.196 1.00 80.25 98 ASP A C 1
ATOM 814 O O . ASP A 1 98 ? -4.966 8.833 -3.983 1.00 80.25 98 ASP A O 1
ATOM 818 N N . ALA A 1 99 ? -5.824 8.766 -1.914 1.00 78.00 99 ALA A N 1
ATOM 819 C CA . ALA A 1 99 ? -4.667 8.078 -1.374 1.00 78.00 99 ALA A CA 1
ATOM 820 C C . ALA A 1 99 ? -4.556 6.632 -1.875 1.00 78.00 99 ALA A C 1
ATOM 822 O O . ALA A 1 99 ? -3.455 6.159 -2.180 1.00 78.00 99 ALA A O 1
ATOM 823 N N . PHE A 1 100 ? -5.689 5.943 -2.019 1.00 85.50 100 PHE A N 1
ATOM 824 C CA . PHE A 1 100 ? -5.764 4.648 -2.685 1.00 85.50 100 PHE A CA 1
ATOM 825 C C . PHE A 1 100 ? -5.240 4.746 -4.125 1.00 85.50 100 PHE A C 1
ATOM 827 O O . PHE A 1 100 ? -4.374 3.964 -4.526 1.00 85.50 100 PHE A O 1
ATOM 834 N N . GLN A 1 101 ? -5.666 5.761 -4.879 1.00 88.38 101 GLN A N 1
ATOM 835 C CA . GLN A 1 101 ? -5.218 5.986 -6.249 1.00 88.38 101 GLN A CA 1
ATOM 836 C C . GLN A 1 101 ? -3.709 6.268 -6.326 1.00 88.38 101 GLN A C 1
ATOM 838 O O . GLN A 1 101 ? -3.039 5.785 -7.243 1.00 88.38 101 GLN A O 1
ATOM 843 N N . CYS A 1 102 ? -3.139 6.982 -5.350 1.00 88.31 102 CYS A N 1
ATOM 844 C CA . CYS A 1 102 ? -1.692 7.190 -5.258 1.00 88.31 102 CYS A CA 1
ATOM 845 C C . CYS A 1 102 ? -0.929 5.865 -5.081 1.00 88.31 102 CYS A C 1
ATOM 847 O O . CYS A 1 102 ? 0.091 5.647 -5.738 1.00 88.31 102 CYS A O 1
ATOM 849 N N . LEU A 1 103 ? -1.430 4.951 -4.243 1.00 89.75 103 LEU A N 1
ATOM 850 C CA . LEU A 1 103 ? -0.833 3.621 -4.079 1.00 89.75 103 LEU A CA 1
ATOM 851 C C . LEU A 1 103 ? -0.924 2.791 -5.365 1.00 89.75 103 LEU A C 1
ATOM 853 O O . LEU A 1 103 ? 0.070 2.177 -5.753 1.00 89.75 103 LEU A O 1
ATOM 857 N N . ILE A 1 104 ? -2.073 2.823 -6.052 1.00 91.44 104 ILE A N 1
ATOM 858 C CA . ILE A 1 104 ? -2.268 2.175 -7.358 1.00 91.44 104 ILE A CA 1
ATOM 859 C C . ILE A 1 104 ? -1.290 2.726 -8.402 1.00 91.44 104 ILE A 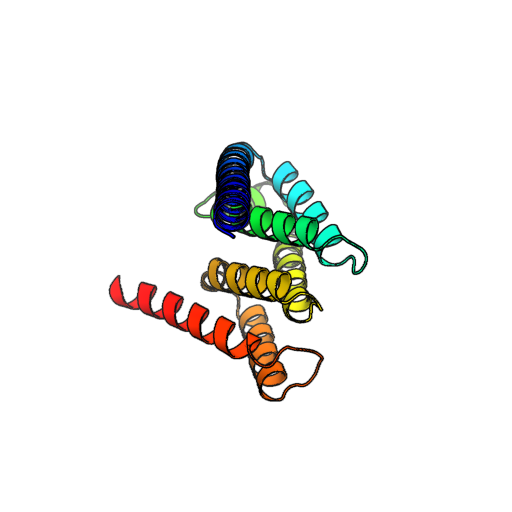C 1
ATOM 861 O O . ILE A 1 104 ? -0.707 1.961 -9.169 1.00 91.44 104 ILE A O 1
ATOM 865 N N . ASN A 1 105 ? -1.054 4.037 -8.419 1.00 89.44 105 ASN A N 1
ATOM 866 C CA . ASN A 1 105 ? -0.073 4.641 -9.319 1.00 89.44 105 ASN A CA 1
ATOM 867 C C . ASN A 1 105 ? 1.356 4.190 -8.984 1.00 89.44 105 ASN A C 1
ATOM 869 O O . ASN A 1 105 ? 2.133 3.901 -9.894 1.00 89.44 105 ASN A O 1
ATOM 873 N N . GLY A 1 106 ? 1.689 4.065 -7.696 1.00 88.75 106 GLY A N 1
ATOM 874 C CA . GLY A 1 106 ? 2.989 3.566 -7.241 1.00 88.75 106 GLY A CA 1
ATOM 875 C C . GLY A 1 106 ? 3.257 2.091 -7.580 1.00 88.75 106 GLY A C 1
ATOM 876 O O . GLY A 1 106 ? 4.407 1.663 -7.577 1.00 88.75 106 GLY A O 1
ATOM 877 N N . LEU A 1 107 ? 2.241 1.311 -7.962 1.00 89.81 107 LEU A N 1
ATOM 878 C CA . LEU A 1 107 ? 2.444 -0.027 -8.537 1.00 89.81 107 LEU A CA 1
ATOM 879 C C . LEU A 1 107 ? 3.130 0.004 -9.915 1.00 89.81 107 LEU A C 1
ATOM 881 O O . LEU A 1 107 ? 3.685 -1.002 -10.347 1.00 89.81 107 LEU A O 1
ATOM 885 N N . LYS A 1 108 ? 3.103 1.153 -10.599 1.00 88.38 108 LYS A N 1
ATOM 886 C CA . LYS A 1 108 ? 3.756 1.389 -11.899 1.00 88.38 108 LYS A CA 1
ATOM 887 C C . LYS A 1 108 ? 5.118 2.071 -11.758 1.00 88.38 108 LYS A C 1
ATOM 889 O O . LYS A 1 108 ? 5.659 2.582 -12.739 1.00 88.38 108 LYS A O 1
ATOM 894 N N . ASP A 1 109 ? 5.640 2.177 -10.537 1.00 88.50 109 ASP A N 1
ATOM 895 C CA . ASP A 1 109 ? 6.888 2.891 -10.283 1.00 88.50 109 ASP A CA 1
ATOM 896 C C . ASP A 1 109 ? 8.073 2.227 -10.997 1.00 88.50 109 ASP A C 1
ATOM 898 O O . ASP A 1 109 ? 8.079 1.022 -11.204 1.00 88.50 109 ASP A O 1
ATOM 902 N N . GLY A 1 110 ? 9.105 2.989 -11.360 1.00 85.19 110 GLY A N 1
ATOM 903 C CA . GLY A 1 110 ? 10.327 2.409 -11.928 1.00 85.19 110 GLY A CA 1
ATOM 904 C C . GLY A 1 110 ? 11.186 1.672 -10.893 1.00 85.19 110 GLY A C 1
ATOM 905 O O . GLY A 1 110 ? 12.049 0.881 -11.270 1.00 85.19 110 GLY A O 1
ATOM 906 N N . ASP A 1 111 ? 10.975 1.937 -9.599 1.00 85.88 111 ASP A N 1
ATOM 907 C CA . ASP A 1 111 ? 11.694 1.301 -8.497 1.00 85.88 111 ASP A CA 1
ATOM 908 C C . ASP A 1 111 ? 10.884 0.139 -7.899 1.00 85.88 111 ASP A C 1
ATOM 910 O O . ASP A 1 111 ? 9.821 0.330 -7.303 1.00 85.88 111 ASP A O 1
ATOM 914 N N . SER A 1 112 ? 11.418 -1.081 -7.994 1.00 85.25 112 SER A N 1
ATOM 915 C CA . SER A 1 112 ? 10.765 -2.294 -7.483 1.00 85.25 112 SER A CA 1
ATOM 916 C C . SER A 1 112 ? 10.527 -2.279 -5.969 1.00 85.25 112 SER A C 1
ATOM 918 O O . SER A 1 112 ? 9.638 -2.967 -5.473 1.00 85.25 112 SER A O 1
ATOM 920 N N . THR A 1 113 ? 11.314 -1.515 -5.208 1.00 84.81 113 THR A N 1
ATOM 921 C CA . THR A 1 113 ? 11.127 -1.364 -3.758 1.00 84.81 113 THR A CA 1
ATOM 922 C C . THR A 1 113 ? 9.892 -0.520 -3.476 1.00 84.81 113 THR A C 1
ATOM 924 O O . THR A 1 113 ? 9.104 -0.870 -2.602 1.00 84.81 113 THR A O 1
ATOM 927 N N . VAL A 1 114 ? 9.690 0.559 -4.242 1.00 86.31 114 VAL A N 1
ATOM 928 C CA . VAL A 1 114 ? 8.482 1.394 -4.153 1.00 86.31 114 VAL A CA 1
ATOM 929 C C . VAL A 1 114 ? 7.248 0.573 -4.525 1.00 86.31 114 VAL A C 1
ATOM 931 O O . VAL A 1 114 ? 6.284 0.568 -3.760 1.00 86.31 114 VAL A O 1
ATOM 934 N N . GLN A 1 115 ? 7.310 -0.197 -5.617 1.00 88.38 115 GLN A N 1
ATOM 935 C CA . GLN A 1 115 ? 6.225 -1.102 -6.022 1.00 88.38 115 GLN A CA 1
ATOM 936 C C . GLN A 1 115 ? 5.851 -2.081 -4.897 1.00 88.38 115 GLN A C 1
ATOM 938 O O . GLN A 1 115 ? 4.684 -2.177 -4.516 1.00 88.38 115 GLN A O 1
ATOM 943 N N . GLN A 1 116 ? 6.838 -2.774 -4.315 1.00 86.56 116 GLN A N 1
ATOM 944 C CA . GLN A 1 116 ? 6.614 -3.720 -3.214 1.00 86.56 116 GLN A CA 1
ATOM 945 C C . GLN A 1 116 ? 6.022 -3.042 -1.974 1.00 86.56 116 GLN A C 1
ATOM 947 O O . GLN A 1 116 ? 5.135 -3.606 -1.329 1.00 86.56 116 GLN A O 1
ATOM 952 N N . SER A 1 117 ? 6.482 -1.833 -1.640 1.00 86.00 117 SER A N 1
ATOM 953 C CA . SER A 1 117 ? 5.901 -1.043 -0.554 1.00 86.00 117 SER A CA 1
ATOM 954 C C . SER A 1 117 ? 4.432 -0.707 -0.832 1.00 86.00 117 SER A C 1
ATOM 956 O O . SER A 1 117 ? 3.603 -0.902 0.056 1.00 86.00 117 SER A O 1
ATOM 958 N N . CYS A 1 118 ? 4.083 -0.288 -2.053 1.00 89.81 118 CYS A N 1
ATOM 959 C CA . CYS A 1 118 ? 2.696 -0.017 -2.435 1.00 89.81 118 CYS A CA 1
ATOM 960 C C . CYS A 1 118 ? 1.813 -1.267 -2.356 1.00 89.81 118 CYS A C 1
ATOM 962 O O . CYS A 1 118 ? 0.735 -1.199 -1.766 1.00 89.81 118 CYS A O 1
ATOM 964 N N . VAL A 1 119 ? 2.277 -2.417 -2.867 1.00 89.50 119 VAL A N 1
ATOM 965 C CA . VAL A 1 119 ? 1.550 -3.693 -2.740 1.00 89.50 119 VAL A CA 1
ATOM 966 C C . VAL A 1 119 ? 1.287 -4.013 -1.275 1.00 89.50 119 VAL A C 1
ATOM 968 O O . VAL A 1 119 ? 0.152 -4.293 -0.896 1.00 89.50 119 VAL A O 1
ATOM 971 N N . LYS A 1 120 ? 2.319 -3.935 -0.429 1.00 85.81 120 LYS A N 1
ATOM 972 C CA . LYS A 1 120 ? 2.183 -4.221 1.000 1.00 85.81 120 LYS A CA 1
ATOM 973 C C . LYS A 1 120 ? 1.143 -3.312 1.658 1.00 85.81 120 LYS A C 1
ATOM 975 O O . LYS A 1 120 ? 0.299 -3.804 2.402 1.00 85.81 120 LYS A O 1
ATOM 980 N N . SER A 1 121 ? 1.178 -2.010 1.383 1.00 86.00 121 SER A N 1
ATOM 981 C CA . SER A 1 121 ? 0.206 -1.069 1.941 1.00 86.00 121 SER A CA 1
ATOM 982 C C . SER A 1 121 ? -1.214 -1.331 1.449 1.00 86.00 121 SER A C 1
ATOM 984 O O . SER A 1 121 ? -2.123 -1.332 2.276 1.00 86.00 121 SER A O 1
ATOM 986 N N . LEU A 1 122 ? -1.403 -1.619 0.155 1.00 88.50 122 LEU A N 1
ATOM 987 C CA . LEU A 1 122 ? -2.699 -2.004 -0.418 1.00 88.50 122 LEU A CA 1
ATOM 988 C C . LEU A 1 122 ? -3.259 -3.262 0.256 1.00 88.50 122 LEU A C 1
ATOM 990 O O . LEU A 1 122 ? -4.399 -3.260 0.712 1.00 88.50 122 LEU A O 1
ATOM 994 N N . VAL A 1 123 ? -2.437 -4.301 0.414 1.00 86.38 123 VAL A N 1
ATOM 995 C CA . VAL A 1 123 ? -2.813 -5.530 1.130 1.00 86.38 123 VAL A CA 1
ATOM 996 C C . VAL A 1 123 ? -3.222 -5.224 2.571 1.00 86.38 123 VAL A C 1
ATOM 998 O O . VAL A 1 123 ? -4.235 -5.739 3.044 1.00 86.38 123 VAL A O 1
ATOM 1001 N N . THR A 1 124 ? -2.485 -4.358 3.270 1.00 81.38 124 THR A N 1
ATOM 1002 C CA . THR A 1 124 ? -2.806 -3.966 4.649 1.00 81.38 124 THR A CA 1
ATOM 1003 C C . THR A 1 124 ? -4.168 -3.274 4.759 1.00 81.38 124 THR A C 1
ATOM 1005 O O . THR A 1 124 ? -4.912 -3.556 5.700 1.00 81.38 124 THR A O 1
ATOM 1008 N N . ILE A 1 125 ? -4.523 -2.401 3.810 1.00 78.88 125 ILE A N 1
ATOM 1009 C CA . ILE A 1 125 ? -5.799 -1.663 3.835 1.00 78.88 125 ILE A CA 1
ATOM 1010 C C . ILE A 1 125 ? -6.960 -2.402 3.148 1.00 78.88 125 ILE A C 1
ATOM 1012 O O . ILE A 1 125 ? -8.093 -1.939 3.238 1.00 78.88 125 ILE A O 1
ATOM 1016 N N . SER A 1 126 ? -6.708 -3.558 2.523 1.00 82.19 126 SER A N 1
ATOM 1017 C CA . SER A 1 126 ? -7.677 -4.293 1.687 1.00 82.19 126 SER A CA 1
ATOM 1018 C C . SER A 1 126 ? -8.993 -4.664 2.372 1.00 82.19 126 SER A C 1
ATOM 1020 O O . SER A 1 126 ? -10.0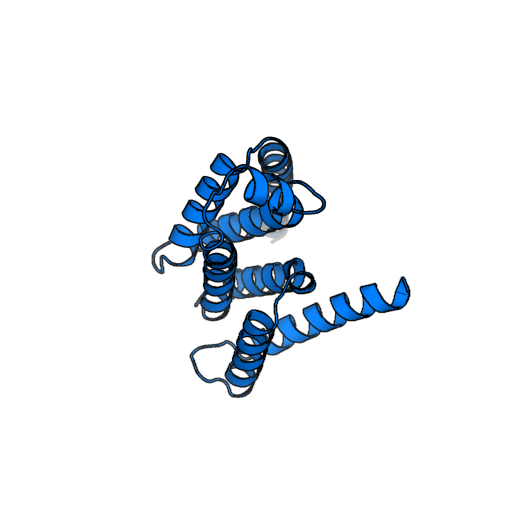35 -4.718 1.728 1.00 82.19 126 SER A O 1
ATOM 1022 N N . LYS A 1 127 ? -8.988 -4.842 3.699 1.00 75.00 127 LYS A N 1
ATOM 1023 C CA . LYS A 1 127 ? -10.207 -5.118 4.485 1.00 75.00 127 LYS A CA 1
ATOM 1024 C C . LYS A 1 127 ? -11.199 -3.945 4.511 1.00 75.00 127 LYS A C 1
ATOM 1026 O O . LYS A 1 127 ? -12.296 -4.105 5.034 1.00 75.00 127 LYS A O 1
ATOM 1031 N N . LYS A 1 128 ? -10.796 -2.765 4.030 1.00 72.25 128 LYS A N 1
ATOM 1032 C CA . LYS A 1 128 ? -11.579 -1.522 4.066 1.00 72.25 128 LYS A CA 1
ATOM 1033 C C . LYS A 1 128 ? -12.052 -1.073 2.683 1.00 72.25 128 LYS A C 1
ATOM 1035 O O . LYS A 1 128 ? -12.563 0.035 2.571 1.00 72.25 128 LYS A O 1
ATOM 1040 N N . TRP A 1 129 ? -11.832 -1.878 1.645 1.00 78.00 129 TRP A N 1
ATOM 1041 C CA . TRP A 1 129 ? -12.189 -1.481 0.290 1.00 78.00 129 TRP A CA 1
ATOM 1042 C C . TRP A 1 129 ? -13.696 -1.494 0.057 1.00 78.00 129 TRP A C 1
ATOM 1044 O O . TRP A 1 129 ? -14.387 -2.416 0.489 1.00 78.00 129 TRP A O 1
ATOM 1054 N N . ASN A 1 130 ? -14.183 -0.468 -0.641 1.00 80.06 130 ASN A N 1
ATOM 1055 C CA . ASN A 1 130 ? -15.527 -0.444 -1.216 1.00 80.06 130 ASN A CA 1
ATOM 1056 C C . ASN A 1 130 ? -15.533 -1.118 -2.605 1.00 80.06 130 ASN A C 1
ATOM 1058 O O . ASN A 1 130 ? -14.479 -1.464 -3.150 1.00 80.06 130 ASN A O 1
ATOM 1062 N N . ASP A 1 131 ? -16.719 -1.288 -3.191 1.00 80.88 131 ASP A N 1
ATOM 1063 C CA . ASP A 1 131 ? -16.886 -1.958 -4.490 1.00 80.88 131 ASP A CA 1
ATOM 1064 C C . ASP A 1 131 ? -16.073 -1.279 -5.607 1.00 80.88 131 ASP A C 1
ATOM 1066 O O . ASP A 1 131 ? -15.411 -1.949 -6.397 1.00 80.88 131 ASP A O 1
ATOM 1070 N N . LYS A 1 132 ? -16.017 0.059 -5.616 1.00 86.12 132 LYS A N 1
ATOM 1071 C CA . LYS A 1 132 ? -15.226 0.838 -6.583 1.00 86.12 132 LYS A CA 1
ATOM 1072 C C . LYS A 1 132 ? -13.727 0.526 -6.483 1.00 86.12 132 LYS A C 1
ATOM 1074 O O . LYS A 1 132 ? -13.055 0.361 -7.500 1.00 86.12 132 LYS A O 1
ATOM 1079 N N . GLN A 1 133 ? -13.185 0.442 -5.272 1.00 86.12 133 GLN A N 1
ATOM 1080 C CA . GLN A 1 133 ? -11.771 0.137 -5.035 1.00 86.12 133 GLN A CA 1
ATOM 1081 C C . GLN A 1 133 ? -11.430 -1.319 -5.359 1.00 86.12 133 GLN A C 1
ATOM 1083 O O . GLN A 1 133 ? -10.337 -1.603 -5.863 1.00 86.12 133 GLN A O 1
ATOM 1088 N N . LEU A 1 134 ? -12.370 -2.237 -5.123 1.00 86.38 134 LEU A N 1
ATOM 1089 C CA . LEU A 1 134 ? -12.260 -3.624 -5.568 1.00 86.38 134 LEU A CA 1
ATOM 1090 C C . LEU A 1 134 ? -12.183 -3.696 -7.096 1.00 86.38 134 LEU A C 1
ATOM 1092 O O . LEU A 1 134 ? -11.244 -4.302 -7.613 1.00 86.38 134 LEU A O 1
ATOM 1096 N N . ASP A 1 135 ? -13.084 -3.021 -7.811 1.00 87.44 135 ASP A N 1
ATOM 1097 C CA . ASP A 1 135 ? -13.095 -2.986 -9.279 1.00 87.44 135 ASP A CA 1
ATOM 1098 C C . ASP A 1 135 ? -11.779 -2.437 -9.850 1.00 87.44 135 ASP A C 1
ATOM 1100 O O . ASP A 1 135 ? -11.167 -3.056 -10.726 1.00 87.44 135 ASP A O 1
ATOM 1104 N N . ILE A 1 136 ? -11.281 -1.316 -9.308 1.00 89.44 136 ILE A N 1
ATOM 1105 C CA . ILE A 1 136 ? -9.987 -0.738 -9.710 1.00 89.44 136 ILE A CA 1
ATOM 1106 C C . ILE A 1 136 ? -8.846 -1.730 -9.458 1.00 89.44 136 ILE A C 1
ATOM 1108 O O . ILE A 1 136 ? -7.964 -1.894 -10.305 1.00 89.44 136 ILE A O 1
ATOM 1112 N N . THR A 1 137 ? -8.855 -2.408 -8.308 1.00 88.88 137 THR A N 1
ATOM 1113 C CA . THR A 1 137 ? -7.825 -3.394 -7.963 1.00 88.88 137 THR A CA 1
ATOM 1114 C C . THR A 1 137 ? -7.843 -4.576 -8.925 1.00 88.88 137 THR A C 1
ATOM 1116 O O . THR A 1 137 ? -6.788 -4.964 -9.429 1.00 88.88 137 THR A O 1
ATOM 1119 N N . PHE A 1 138 ? -9.018 -5.131 -9.226 1.00 87.06 138 PHE A N 1
ATOM 1120 C CA . PHE A 1 138 ? -9.148 -6.225 -10.188 1.00 87.06 138 PHE A CA 1
ATOM 1121 C C . PHE A 1 138 ? -8.694 -5.809 -11.585 1.00 87.06 138 PHE A C 1
ATOM 1123 O O . PHE A 1 138 ? -7.979 -6.574 -12.234 1.00 87.06 138 PHE A O 1
ATOM 1130 N N . GLN A 1 139 ? -9.010 -4.587 -12.017 1.00 89.62 139 GLN A N 1
ATOM 1131 C CA . GLN A 1 139 ? -8.498 -4.067 -13.282 1.00 89.62 139 GLN A CA 1
ATOM 1132 C C . GLN A 1 139 ? -6.966 -3.970 -13.275 1.00 89.62 139 GLN A C 1
ATOM 1134 O O . GLN A 1 139 ? -6.327 -4.389 -14.234 1.00 89.62 139 GLN A O 1
ATOM 1139 N N . CYS A 1 140 ? -6.354 -3.510 -12.177 1.00 88.19 140 CYS A N 1
ATOM 1140 C CA . CYS A 1 140 ? -4.892 -3.480 -12.044 1.00 88.19 140 CYS A CA 1
ATOM 1141 C C . CYS A 1 140 ? -4.264 -4.880 -12.111 1.00 88.19 140 CYS A C 1
ATOM 1143 O O . CYS A 1 140 ? -3.190 -5.047 -12.689 1.00 88.19 140 CYS A O 1
ATOM 1145 N N . LEU A 1 141 ? -4.916 -5.888 -11.520 1.00 87.56 141 LEU A N 1
ATOM 1146 C CA . LEU A 1 141 ? -4.466 -7.278 -11.594 1.00 87.56 14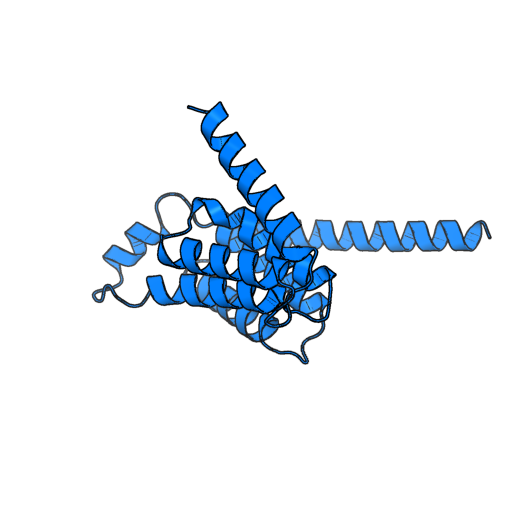1 LEU A CA 1
ATOM 1147 C C . LEU A 1 141 ? -4.485 -7.787 -13.040 1.00 87.56 141 LEU A C 1
ATOM 1149 O O . LEU A 1 141 ? -3.483 -8.342 -13.489 1.00 87.56 141 LEU A O 1
ATOM 1153 N N . ILE A 1 142 ? -5.590 -7.571 -13.764 1.00 87.06 142 ILE A N 1
ATOM 1154 C CA . ILE A 1 142 ? -5.732 -7.946 -15.180 1.00 87.06 142 ILE A CA 1
ATOM 1155 C C . ILE A 1 142 ? -4.649 -7.260 -16.012 1.00 87.06 142 ILE A C 1
ATOM 1157 O O . ILE A 1 142 ? -3.879 -7.937 -16.695 1.00 87.06 142 ILE A O 1
ATOM 1161 N N . ASP A 1 143 ? -4.528 -5.938 -15.879 1.00 87.19 143 ASP A N 1
ATOM 1162 C CA . ASP A 1 143 ? -3.558 -5.142 -16.623 1.00 87.19 143 ASP A CA 1
ATOM 1163 C C . ASP A 1 143 ? -2.120 -5.633 -16.397 1.00 87.19 143 ASP A C 1
ATOM 1165 O O . ASP A 1 143 ? -1.331 -5.750 -17.336 1.00 87.19 143 ASP A O 1
ATOM 1169 N N . GLY A 1 144 ? -1.760 -5.947 -15.150 1.00 85.19 144 GLY A N 1
ATOM 1170 C CA . GLY A 1 144 ? -0.424 -6.445 -14.850 1.00 85.19 144 GLY A CA 1
ATOM 1171 C C . GLY A 1 144 ? -0.175 -7.878 -15.327 1.00 85.19 144 GLY A C 1
ATOM 1172 O O . GLY A 1 144 ? 0.949 -8.180 -15.726 1.00 85.19 144 GLY A O 1
ATOM 1173 N N . PHE A 1 145 ? -1.184 -8.760 -15.343 1.00 82.81 145 PHE A N 1
ATOM 1174 C CA . PHE A 1 145 ? -1.036 -10.106 -15.920 1.00 82.81 145 PHE A CA 1
ATOM 1175 C C . PHE A 1 145 ? -0.866 -10.067 -17.436 1.00 82.81 145 PHE A C 1
ATOM 1177 O O . PHE A 1 145 ? -0.116 -10.867 -17.994 1.00 82.81 145 PHE A O 1
ATOM 1184 N N . GLU A 1 146 ? -1.528 -9.120 -18.095 1.00 85.69 146 GLU A N 1
ATOM 1185 C CA . GLU A 1 146 ? -1.383 -8.875 -19.528 1.00 85.69 146 GLU A CA 1
ATOM 1186 C C . GLU A 1 146 ? -0.131 -8.045 -19.864 1.00 85.69 146 GLU A C 1
ATOM 1188 O O . GLU A 1 146 ? 0.188 -7.862 -21.040 1.00 85.69 146 GLU A O 1
ATOM 1193 N N . ASN A 1 147 ? 0.614 -7.586 -18.847 1.00 81.06 147 ASN A N 1
ATOM 1194 C CA . ASN A 1 147 ? 1.779 -6.708 -18.981 1.00 81.06 147 ASN A CA 1
ATOM 1195 C C . ASN A 1 147 ? 1.465 -5.451 -19.817 1.00 81.06 147 ASN A C 1
ATOM 1197 O O . ASN A 1 147 ? 2.241 -5.024 -20.678 1.00 81.06 147 ASN A O 1
ATOM 1201 N N . ILE A 1 148 ? 0.291 -4.868 -19.577 1.00 78.88 148 ILE A N 1
ATOM 1202 C CA . ILE A 1 148 ? -0.158 -3.617 -20.184 1.00 78.88 148 ILE A CA 1
ATOM 1203 C C . ILE A 1 148 ? -0.080 -2.479 -19.161 1.00 78.88 148 ILE A C 1
ATOM 1205 O O . ILE A 1 148 ? 0.154 -2.683 -17.971 1.00 78.88 148 ILE A O 1
ATOM 1209 N N . ASN A 1 149 ? -0.232 -1.237 -19.626 1.00 78.75 149 ASN A N 1
ATOM 1210 C CA . ASN A 1 149 ? -0.333 -0.045 -18.771 1.00 78.75 149 ASN A CA 1
ATOM 1211 C C . ASN A 1 149 ? 0.844 0.203 -17.801 1.00 78.75 149 ASN A C 1
ATOM 1213 O O . ASN A 1 149 ? 0.708 0.990 -16.860 1.00 78.75 149 ASN A O 1
ATOM 1217 N N . GLY A 1 150 ? 2.011 -0.395 -18.071 1.00 76.00 150 GLY A N 1
ATOM 1218 C CA . GLY A 1 150 ? 3.269 -0.136 -17.362 1.00 76.00 150 GLY A CA 1
ATOM 1219 C C . GLY A 1 150 ? 3.423 -0.852 -16.020 1.00 76.00 150 GLY A C 1
ATOM 1220 O O . GLY A 1 150 ? 4.308 -0.482 -15.253 1.00 76.00 150 GLY A O 1
ATOM 1221 N N . TYR A 1 151 ? 2.579 -1.841 -15.722 1.00 76.50 151 TYR A N 1
ATOM 1222 C CA . TYR A 1 151 ? 2.720 -2.663 -14.521 1.00 76.50 151 TYR A CA 1
ATOM 1223 C C . TYR A 1 151 ? 3.831 -3.702 -14.678 1.00 76.50 151 TYR A C 1
ATOM 1225 O O . TYR A 1 151 ? 3.997 -4.298 -15.739 1.00 76.50 151 TYR A O 1
ATOM 1233 N N . ASP A 1 152 ? 4.562 -3.956 -13.594 1.00 73.56 152 ASP A N 1
ATOM 1234 C CA . ASP A 1 152 ? 5.486 -5.083 -13.532 1.00 73.56 152 ASP A CA 1
ATOM 1235 C C . ASP A 1 152 ? 4.723 -6.412 -13.387 1.00 73.56 152 ASP A C 1
ATOM 1237 O O . ASP A 1 152 ? 3.792 -6.525 -12.586 1.00 73.56 152 ASP A O 1
ATOM 1241 N N . CYS A 1 153 ? 5.149 -7.441 -14.122 1.00 70.19 153 CYS A N 1
ATOM 1242 C CA . CYS A 1 153 ? 4.471 -8.740 -14.174 1.00 70.19 153 CYS A CA 1
ATOM 1243 C C . CYS A 1 153 ? 4.433 -9.499 -12.831 1.00 70.19 153 CYS A C 1
ATOM 1245 O O . CYS A 1 153 ? 3.636 -10.427 -12.679 1.00 70.19 153 CYS A O 1
ATOM 1247 N N . TYR A 1 154 ? 5.252 -9.123 -11.839 1.00 75.62 154 TYR A N 1
ATOM 1248 C CA . TYR A 1 154 ? 5.209 -9.716 -10.499 1.00 75.62 154 TYR A CA 1
ATOM 1249 C C . TYR A 1 154 ? 4.220 -9.007 -9.569 1.00 75.62 154 TYR A C 1
ATOM 1251 O O . TYR A 1 154 ? 3.786 -9.589 -8.573 1.00 75.62 154 TYR A O 1
ATOM 1259 N N . THR A 1 155 ? 3.816 -7.779 -9.898 1.00 78.31 155 THR A N 1
ATOM 1260 C CA . THR A 1 155 ? 2.911 -6.968 -9.075 1.00 78.31 155 THR A CA 1
ATOM 1261 C C . THR A 1 155 ? 1.545 -7.634 -8.854 1.00 78.31 155 THR A C 1
ATOM 1263 O O . THR A 1 155 ? 1.125 -7.722 -7.696 1.00 78.31 155 THR A O 1
ATOM 1266 N N . PRO A 1 156 ? 0.866 -8.182 -9.886 1.00 81.62 156 PRO A N 1
ATOM 1267 C CA . PRO A 1 156 ? -0.408 -8.874 -9.694 1.00 81.62 156 PRO A CA 1
ATOM 1268 C C . PRO A 1 156 ? -0.293 -10.076 -8.771 1.00 81.62 156 PRO A C 1
ATOM 1270 O O . PRO A 1 156 ? -1.161 -10.304 -7.932 1.00 81.62 156 PRO A O 1
ATOM 1273 N N . ARG A 1 157 ? 0.808 -10.824 -8.896 1.00 84.19 157 ARG A N 1
ATOM 1274 C CA . ARG A 1 157 ? 1.071 -11.995 -8.066 1.00 84.19 157 ARG A CA 1
ATOM 1275 C C . ARG A 1 157 ? 1.155 -11.614 -6.589 1.00 84.19 157 ARG A C 1
ATOM 1277 O O . ARG A 1 157 ? 0.478 -12.234 -5.779 1.00 84.19 157 ARG A O 1
ATOM 1284 N N . TYR A 1 158 ? 1.948 -10.601 -6.240 1.00 83.69 158 TYR A N 1
ATOM 1285 C CA . TYR A 1 158 ? 2.101 -10.185 -4.842 1.00 83.69 158 TYR A CA 1
ATOM 1286 C C . TYR A 1 158 ? 0.813 -9.605 -4.254 1.00 83.69 158 TYR A C 1
ATOM 1288 O O . TYR A 1 158 ? 0.505 -9.846 -3.086 1.00 83.69 158 TYR A O 1
ATOM 1296 N N . LEU A 1 159 ? 0.059 -8.851 -5.057 1.00 85.19 159 LEU A N 1
ATOM 1297 C CA . LEU A 1 159 ? -1.210 -8.275 -4.629 1.00 85.19 159 LEU A CA 1
ATOM 1298 C C . LEU A 1 159 ? -2.256 -9.372 -4.378 1.00 85.19 159 LEU A C 1
ATOM 1300 O O . LEU A 1 159 ? -2.904 -9.356 -3.335 1.00 85.19 159 LEU A O 1
ATOM 1304 N N . LEU A 1 160 ? -2.352 -10.366 -5.267 1.00 86.31 160 LEU A N 1
ATOM 1305 C CA . LEU A 1 160 ? -3.220 -11.534 -5.083 1.00 86.31 160 LEU A CA 1
ATOM 1306 C C . LEU A 1 160 ? -2.830 -12.380 -3.872 1.00 86.31 160 LEU A C 1
ATOM 1308 O O . LEU A 1 160 ? -3.694 -12.655 -3.046 1.00 86.31 160 LEU A O 1
ATOM 1312 N N . GLU A 1 161 ? -1.551 -12.751 -3.739 1.00 85.00 161 GLU A N 1
ATOM 1313 C CA . GLU A 1 161 ? -1.063 -13.537 -2.596 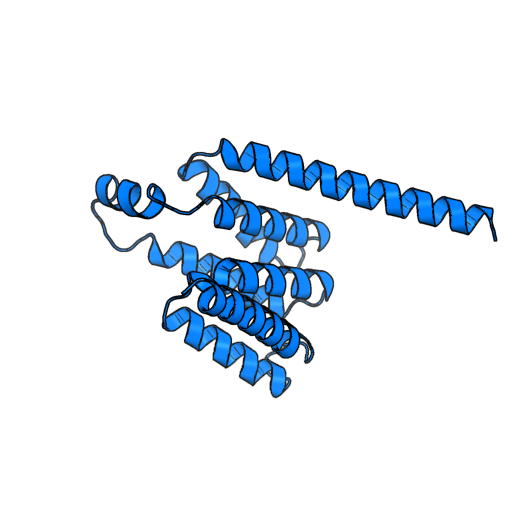1.00 85.00 161 GLU A CA 1
ATOM 1314 C C . GLU A 1 161 ? -1.391 -12.827 -1.269 1.00 85.00 161 GLU A C 1
ATOM 1316 O O . GLU A 1 161 ? -1.867 -13.449 -0.318 1.00 85.00 161 GLU A O 1
ATOM 1321 N N . GLY A 1 162 ? -1.193 -11.507 -1.201 1.00 80.56 162 GLY A N 1
ATOM 1322 C CA . GL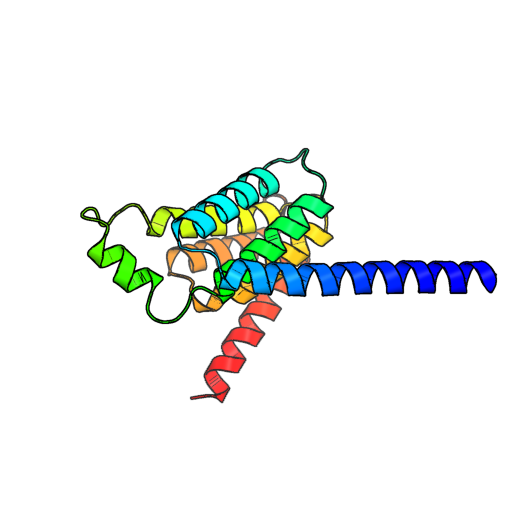Y A 1 162 ? -1.485 -10.732 0.001 1.00 80.56 162 GLY A CA 1
ATOM 1323 C C . GLY A 1 162 ? -2.980 -10.615 0.321 1.00 80.56 162 GLY A C 1
ATOM 1324 O O . GLY A 1 162 ? -3.363 -10.754 1.486 1.00 80.56 162 GLY A O 1
ATOM 1325 N N . ILE A 1 163 ? -3.828 -10.390 -0.689 1.00 81.75 163 ILE A N 1
ATOM 1326 C CA . ILE A 1 163 ? -5.290 -10.343 -0.516 1.00 81.75 163 ILE A CA 1
ATOM 1327 C C . ILE A 1 163 ? -5.818 -11.718 -0.080 1.00 81.75 163 ILE A C 1
ATOM 1329 O O . ILE A 1 163 ? -6.593 -11.797 0.873 1.00 81.75 163 ILE A O 1
ATOM 1333 N N . GLU A 1 164 ? -5.358 -12.802 -0.710 1.00 80.00 164 GLU A N 1
ATOM 1334 C CA . GLU A 1 164 ? -5.729 -14.178 -0.358 1.00 80.00 164 GLU A CA 1
ATOM 1335 C C . GLU A 1 164 ? -5.390 -14.492 1.108 1.00 80.00 164 GLU A C 1
ATOM 1337 O O . GLU A 1 164 ? -6.246 -14.959 1.863 1.00 80.00 164 GLU A O 1
ATOM 1342 N N . MET A 1 165 ? -4.170 -14.164 1.552 1.00 74.00 165 MET A N 1
ATOM 1343 C CA . MET A 1 165 ? -3.763 -14.338 2.952 1.00 74.00 165 MET A CA 1
ATOM 1344 C C . MET A 1 165 ? -4.681 -13.574 3.915 1.00 74.00 165 MET A C 1
ATOM 1346 O O . MET A 1 165 ? -5.063 -14.108 4.958 1.00 74.00 165 MET A O 1
ATOM 1350 N N . LYS A 1 166 ? -5.072 -12.342 3.569 1.00 69.31 166 LYS A N 1
ATOM 1351 C CA . LYS A 1 166 ? -5.941 -11.508 4.412 1.00 69.31 166 LYS A CA 1
ATOM 1352 C C . LYS A 1 166 ? -7.386 -11.999 4.474 1.00 69.31 166 LYS A C 1
ATOM 1354 O O . LYS A 1 166 ? -8.009 -11.832 5.523 1.00 69.31 166 LYS A O 1
ATOM 1359 N N . LEU A 1 167 ? -7.903 -12.597 3.402 1.00 67.56 167 LEU A N 1
ATOM 1360 C CA . LEU A 1 167 ? -9.236 -13.209 3.370 1.00 67.56 167 LEU A CA 1
ATOM 1361 C C . LEU A 1 167 ? -9.286 -14.505 4.194 1.00 67.56 167 LEU A C 1
ATOM 1363 O O . LEU A 1 167 ? -10.244 -14.720 4.937 1.00 67.56 167 LEU A O 1
ATOM 1367 N N . ASN A 1 168 ? -8.229 -15.320 4.143 1.00 61.06 168 ASN A N 1
ATOM 1368 C CA . ASN A 1 168 ? -8.131 -16.560 4.919 1.00 61.06 168 ASN A CA 1
ATOM 1369 C C . ASN A 1 168 ? -8.034 -16.314 6.436 1.00 61.06 168 ASN A C 1
ATOM 1371 O O . ASN A 1 168 ? -8.579 -17.089 7.215 1.00 61.06 168 ASN A O 1
ATOM 1375 N N . GLU A 1 169 ? -7.405 -15.216 6.873 1.00 59.94 169 GLU A N 1
ATOM 1376 C CA . GLU A 1 169 ? -7.412 -14.804 8.288 1.00 59.94 169 GLU A CA 1
ATOM 1377 C C . GLU A 1 169 ? -8.833 -14.518 8.815 1.00 59.94 169 GLU A C 1
ATOM 1379 O O . GLU A 1 169 ? -9.116 -14.792 9.974 1.00 59.94 169 GLU A O 1
ATOM 1384 N N . ILE A 1 170 ? -9.734 -13.977 7.986 1.00 54.81 170 ILE A N 1
ATOM 1385 C CA . ILE A 1 170 ? -11.100 -13.600 8.402 1.00 54.81 170 ILE A CA 1
ATOM 1386 C C . ILE A 1 170 ? -11.998 -14.836 8.553 1.00 54.81 170 ILE A C 1
ATOM 1388 O O . ILE A 1 170 ? -12.857 -14.872 9.431 1.00 54.81 170 ILE A O 1
ATOM 1392 N N . GLN A 1 171 ? -11.793 -15.859 7.717 1.00 50.50 171 GLN A N 1
ATOM 1393 C CA . GLN A 1 171 ? -12.589 -17.092 7.746 1.00 50.50 171 GLN A CA 1
ATOM 1394 C C . GLN A 1 171 ? -12.198 -18.056 8.875 1.00 50.50 171 GLN A C 1
ATOM 1396 O O . GLN A 1 171 ? -12.996 -18.919 9.219 1.00 50.50 171 GLN A O 1
ATOM 1401 N N . ILE A 1 172 ? -10.997 -17.935 9.449 1.00 46.72 172 ILE A N 1
ATOM 1402 C CA . ILE A 1 172 ? -10.552 -18.781 10.572 1.00 46.72 172 ILE A CA 1
ATOM 1403 C C . ILE A 1 172 ? -11.113 -18.284 11.919 1.00 46.72 172 ILE A C 1
ATOM 1405 O O . ILE A 1 172 ? -11.254 -19.080 12.846 1.00 46.72 172 ILE A O 1
ATOM 1409 N N . ASP A 1 173 ? -11.476 -17.002 12.009 1.00 45.94 173 ASP A N 1
ATOM 1410 C CA . ASP A 1 173 ? -12.029 -16.370 13.216 1.00 45.94 173 ASP A CA 1
ATOM 1411 C C . ASP A 1 173 ? -13.580 -16.282 13.225 1.00 45.94 173 ASP A C 1
ATOM 1413 O O . ASP A 1 173 ? -14.145 -15.659 14.127 1.00 45.94 173 ASP A O 1
ATOM 1417 N N . SER A 1 174 ? -14.278 -16.887 12.245 1.00 43.97 174 SER A N 1
ATOM 1418 C CA . SER A 1 174 ? -15.757 -17.013 12.184 1.00 43.97 174 SER A CA 1
ATOM 1419 C C . SER A 1 174 ? -16.229 -18.431 12.502 1.00 43.97 174 SER A C 1
ATOM 1421 O O . SER A 1 174 ? -17.281 -18.558 13.170 1.00 43.97 174 SER A O 1
#

InterPro domains:
  IPR011989 Armadillo-like helical [G3DSA:1.25.10.10] (7-150)
  IPR016024 Armadillo-type fold [SSF48371] (20-143)

Sequence (174 aa):
MLLIISLVDSIVKRNIYLMITTLIYLKKIAQRLNEKQMNIALNYCMDKLNDKNEHQNNRIKCIELFETISNKCNEQQLNNSLMDILHDEDDHEEYFDDAFQCLINGLKDGDSTVQQSCVKSLVTISKKWNDKQLDITFQCLIDGFENINGYDCYTPRYLLEGIEMKLNEIQIDS

Organism: Reticulomyxa filosa (NCBI:txid46433)

pLDDT: mean 70.84, std 15.56, range [38.69, 91.44]